Protein AF-A0A2H6MTZ4-F1 (afdb_monomer_lite)

Organism: NCBI:txid3147026

InterPro domains:
  IPR024810 MAB21L/Cyclic GMP-AMP synthase-like receptor [SM01265] (1-155)
  IPR046903 Mab-21-like, nucleotidyltransferase domain [PF03281] (3-67)
  IPR046906 Mab-21-like, HhH/H2TH-like domain [PF20266] (94-155)

Sequence (155 aa):
MYDIVPVVSFKGWPAVAQSWLMENHFWDGKITEEEVISGFYLVPACSYKGQKENEWRLSFARSEVQLKKCISSSLMQAYQACKAIIIKLLSRPKAVSPYHLRSVMLWACDRLPASYLLQEDYAAHFLLGLIDDLQHCLVNKTCPNYFIPQCNMLE

pLDDT: mean 80.83, std 9.0, range [50.38, 91.56]

Radius of gyration: 16.1 Å; chains: 1; bounding box: 38×39×38 Å

Foldseek 3Di:
DDDDFDKDKDAFADPLLVVLVVADLCQPVPDDPCQLGRIWIWTQDADPPGDSPPDTDIGSPSNLVVVVVVQDPLLVLLLVVLVVVCCVVVVPPPLDDNQLLSQLSSVVSRPDHSVVRNDNVCSVVSNVSSVVSVVVCVVVLARAGNSRRVDGPSD

Secondary structure (DSSP, 8-state):
-------EEEES--GGGGGGGGS---TTS-S-HHHHSSEEEEEE---TTS-TTT-EEEE-HHHHHHHHHTS-HHHHHHHHHHHHHHHHHSSSSTT--HHHHHHHHHHHHHHS-HHHHT-GGGHHHHHHHHHHHHHHHHHHT--B-SS-TT-BS--

Structure (mmCIF, N/CA/C/O backbone):
data_AF-A0A2H6MTZ4-F1
#
_entry.id   AF-A0A2H6MTZ4-F1
#
loop_
_atom_site.group_PDB
_atom_site.id
_atom_site.type_symbol
_atom_site.label_atom_id
_atom_site.label_alt_id
_atom_site.label_comp_id
_atom_site.label_asym_id
_atom_site.label_entity_id
_atom_site.label_seq_id
_atom_site.pdbx_PDB_ins_code
_atom_site.Cartn_x
_atom_site.Cartn_y
_atom_site.Cartn_z
_atom_site.occupancy
_atom_site.B_iso_or_equiv
_atom_site.auth_seq_id
_atom_site.auth_comp_id
_atom_site.auth_asym_id
_atom_site.auth_atom_id
_atom_site.pdbx_PDB_model_num
ATOM 1 N N . MET A 1 1 ? 20.456 -4.830 9.327 1.00 50.38 1 MET A N 1
ATOM 2 C CA . MET A 1 1 ? 20.905 -4.600 7.938 1.00 50.38 1 MET A CA 1
ATOM 3 C C . MET A 1 1 ? 19.957 -3.571 7.349 1.00 50.38 1 MET A C 1
ATOM 5 O O . MET A 1 1 ? 18.756 -3.788 7.447 1.00 50.38 1 MET A O 1
ATOM 9 N N . TYR A 1 2 ? 20.462 -2.429 6.892 1.00 71.94 2 TYR A N 1
ATOM 10 C CA . TYR A 1 2 ? 19.633 -1.385 6.283 1.00 71.94 2 TYR A CA 1
ATOM 11 C C . TYR A 1 2 ? 19.522 -1.644 4.783 1.00 71.94 2 TYR A C 1
ATOM 13 O O . TYR A 1 2 ? 20.494 -2.090 4.176 1.00 71.94 2 TYR A O 1
ATOM 21 N N . ASP A 1 3 ? 18.351 -1.377 4.214 1.00 77.25 3 ASP A N 1
ATOM 22 C CA . ASP A 1 3 ? 18.134 -1.419 2.770 1.00 77.25 3 ASP A CA 1
ATOM 23 C C . ASP A 1 3 ? 18.318 0.001 2.221 1.00 77.25 3 ASP A C 1
ATOM 25 O O . ASP A 1 3 ? 17.593 0.917 2.617 1.00 77.25 3 ASP A O 1
ATOM 29 N N . ILE A 1 4 ? 19.347 0.206 1.398 1.00 83.62 4 ILE A N 1
ATOM 30 C CA . ILE A 1 4 ? 19.678 1.507 0.809 1.00 83.62 4 ILE A CA 1
ATOM 31 C C . ILE A 1 4 ? 19.336 1.425 -0.673 1.00 83.62 4 ILE A C 1
ATOM 33 O O . ILE A 1 4 ? 20.019 0.744 -1.435 1.00 83.62 4 ILE A O 1
ATOM 37 N N . VAL A 1 5 ? 18.287 2.141 -1.075 1.00 82.88 5 VAL A N 1
ATOM 38 C CA . VAL A 1 5 ? 17.788 2.139 -2.453 1.00 82.88 5 VAL A CA 1
ATOM 39 C C . VAL A 1 5 ? 18.029 3.517 -3.074 1.00 82.88 5 VAL A C 1
ATOM 41 O O . VAL A 1 5 ? 17.509 4.504 -2.549 1.00 82.88 5 VAL A O 1
ATOM 44 N N . PRO A 1 6 ? 18.807 3.627 -4.167 1.00 84.69 6 PRO A N 1
ATOM 45 C CA . PRO A 1 6 ? 18.958 4.885 -4.886 1.00 84.69 6 PRO A CA 1
ATOM 46 C C . PRO A 1 6 ? 17.644 5.238 -5.588 1.00 84.69 6 PRO A C 1
ATOM 48 O O . PRO A 1 6 ? 17.022 4.385 -6.223 1.00 84.69 6 PRO A O 1
ATOM 51 N N . VAL A 1 7 ? 17.218 6.496 -5.474 1.00 87.88 7 VAL A N 1
ATOM 52 C CA . VAL A 1 7 ? 15.945 6.963 -6.035 1.00 87.88 7 VAL A CA 1
ATOM 53 C C . VAL A 1 7 ? 16.121 8.286 -6.766 1.00 87.88 7 VAL A C 1
ATOM 55 O O . VAL A 1 7 ? 16.923 9.127 -6.359 1.00 87.88 7 VAL A O 1
ATOM 58 N N . VAL A 1 8 ? 15.323 8.501 -7.811 1.00 87.62 8 VAL A N 1
ATOM 59 C CA . VAL A 1 8 ? 15.168 9.817 -8.441 1.00 87.62 8 VAL A CA 1
ATOM 60 C C . VAL A 1 8 ? 13.866 10.430 -7.944 1.00 87.62 8 VAL A C 1
ATOM 62 O O . VAL A 1 8 ? 12.801 9.832 -8.079 1.00 87.62 8 VAL A O 1
ATOM 65 N N . SER A 1 9 ? 13.950 11.610 -7.334 1.00 88.38 9 SER A N 1
ATOM 66 C CA . SER A 1 9 ? 12.795 12.305 -6.760 1.00 88.38 9 SER A CA 1
ATOM 67 C C . SER A 1 9 ? 12.182 13.268 -7.770 1.00 88.38 9 SER A C 1
ATOM 69 O O . SER A 1 9 ? 12.863 14.173 -8.247 1.00 88.38 9 SER A O 1
ATOM 71 N N . PHE A 1 10 ? 10.878 13.141 -8.007 1.00 87.00 10 PHE A N 1
ATOM 72 C CA . PHE A 1 10 ? 10.094 14.062 -8.827 1.00 87.00 10 PHE A CA 1
ATOM 73 C C . PHE A 1 10 ? 9.101 14.843 -7.965 1.00 87.00 10 PHE A C 1
ATOM 75 O O . PHE A 1 10 ? 8.585 14.337 -6.968 1.00 87.00 10 PHE A O 1
ATOM 82 N N . LYS A 1 11 ? 8.845 16.098 -8.349 1.00 86.00 11 LYS A N 1
ATOM 83 C CA . LYS A 1 11 ? 7.787 16.926 -7.757 1.00 86.00 11 LYS A CA 1
ATOM 84 C C . LYS A 1 11 ? 6.522 16.816 -8.605 1.00 86.00 11 LYS A C 1
ATOM 86 O O . LYS A 1 11 ? 6.613 16.860 -9.830 1.00 86.00 11 LYS A O 1
ATOM 91 N N . GLY A 1 12 ? 5.369 16.724 -7.948 1.00 82.31 12 GLY A N 1
ATOM 92 C CA . GLY A 1 12 ? 4.063 16.567 -8.593 1.00 82.31 12 GLY A CA 1
ATOM 93 C C . GLY A 1 12 ? 3.602 15.112 -8.687 1.00 82.31 12 GLY A C 1
ATOM 94 O O . GLY A 1 12 ? 4.216 14.221 -8.103 1.00 82.31 12 GLY A O 1
ATOM 95 N N . TRP A 1 13 ? 2.517 14.883 -9.429 1.00 84.25 13 TRP A N 1
ATOM 96 C CA . TRP A 1 13 ? 1.864 13.580 -9.569 1.00 84.25 13 TRP A CA 1
ATOM 97 C C . TRP A 1 13 ? 2.000 13.041 -11.000 1.00 84.25 13 TRP A C 1
ATOM 99 O O . TRP A 1 13 ? 1.848 13.814 -11.951 1.00 84.25 13 TRP A O 1
ATOM 109 N N . PRO A 1 14 ? 2.299 11.746 -11.200 1.00 85.00 14 PRO A N 1
ATOM 110 C CA . PRO A 1 14 ? 2.502 11.214 -12.538 1.00 85.00 14 PRO A CA 1
ATOM 111 C C . PRO A 1 14 ? 1.164 11.084 -13.277 1.00 85.00 14 PRO A C 1
ATOM 113 O O . PRO A 1 14 ? 0.150 10.724 -12.683 1.00 85.00 14 PRO A O 1
ATOM 116 N N . ALA A 1 15 ? 1.175 11.312 -14.596 1.00 83.62 15 ALA A N 1
ATOM 117 C CA . ALA A 1 15 ? -0.027 11.260 -15.437 1.00 83.62 15 ALA A CA 1
ATOM 118 C C . ALA A 1 15 ? -0.791 9.930 -15.305 1.00 83.62 15 ALA A C 1
ATOM 120 O O . ALA A 1 15 ? -2.014 9.913 -15.238 1.00 83.62 15 ALA A O 1
ATOM 121 N N . VAL A 1 16 ? -0.066 8.813 -15.185 1.00 82.19 16 VAL A N 1
ATOM 122 C CA . VAL A 1 16 ? -0.661 7.478 -15.017 1.00 82.19 16 VAL A CA 1
ATOM 123 C C . VAL A 1 16 ? -1.417 7.303 -13.699 1.00 82.19 16 VAL A C 1
ATOM 125 O O . VAL A 1 16 ? -2.291 6.454 -13.626 1.00 82.19 16 VAL A O 1
ATOM 128 N N . ALA A 1 17 ? -1.114 8.089 -12.668 1.00 83.69 17 ALA A N 1
ATOM 129 C CA . ALA A 1 17 ? -1.809 8.024 -11.387 1.00 83.69 17 ALA A CA 1
ATOM 130 C C . ALA A 1 17 ? -2.861 9.137 -11.245 1.00 83.69 17 ALA A C 1
ATOM 132 O O . ALA A 1 17 ? -3.470 9.261 -10.189 1.00 83.69 17 ALA A O 1
ATOM 133 N N . GLN A 1 18 ? -3.096 9.970 -12.268 1.00 80.88 18 GLN A N 1
ATOM 134 C CA . GLN A 1 18 ? -4.062 11.074 -12.163 1.00 80.88 18 GLN A CA 1
ATOM 135 C C . GLN A 1 18 ? -5.492 10.605 -11.906 1.00 80.88 18 GLN A C 1
ATOM 137 O O . GLN A 1 18 ? -6.235 11.317 -11.243 1.00 80.88 18 GLN A O 1
ATOM 142 N N . SER A 1 19 ? -5.869 9.414 -12.377 1.00 79.88 19 SER A N 1
ATOM 143 C CA . SER A 1 19 ? -7.185 8.836 -12.088 1.00 79.88 19 SER A CA 1
ATOM 144 C C . SER A 1 19 ? -7.419 8.641 -10.591 1.00 79.88 19 SER A C 1
ATOM 146 O O . SER A 1 19 ? -8.529 8.864 -10.132 1.00 79.88 19 SER A O 1
ATOM 148 N N . TRP A 1 20 ? -6.365 8.322 -9.830 1.00 81.69 20 TRP A N 1
ATOM 149 C CA . TRP A 1 20 ? -6.424 8.191 -8.373 1.00 81.69 20 TRP A CA 1
ATOM 150 C C . TRP A 1 20 ? -6.836 9.509 -7.700 1.00 81.69 20 TRP A C 1
ATOM 152 O O . TRP A 1 20 ? -7.519 9.509 -6.692 1.00 81.69 20 TRP A O 1
ATOM 162 N N . LEU A 1 21 ? -6.498 10.665 -8.281 1.00 74.25 21 LEU A N 1
ATOM 163 C CA . LEU A 1 21 ? -6.914 11.957 -7.721 1.00 74.25 21 LEU A CA 1
ATOM 164 C C . LEU A 1 21 ? -8.389 12.288 -7.937 1.00 74.25 21 LEU A C 1
ATOM 166 O O . LEU A 1 21 ? -8.892 13.229 -7.337 1.00 74.25 21 LEU A O 1
ATOM 170 N N . MET A 1 22 ? -9.075 11.564 -8.819 1.00 68.88 22 MET A N 1
ATOM 171 C CA . MET A 1 22 ? -10.498 11.785 -9.072 1.00 68.88 22 MET A CA 1
ATOM 172 C C . MET A 1 22 ? -11.394 11.021 -8.088 1.00 68.88 22 MET A C 1
ATOM 174 O O . MET A 1 22 ? -12.607 11.230 -8.084 1.00 68.88 22 MET A O 1
ATOM 178 N N . GLU A 1 23 ? -10.816 10.141 -7.270 1.00 68.75 23 GLU A N 1
ATOM 179 C CA . GLU A 1 23 ? -11.513 9.297 -6.304 1.00 68.75 23 GLU A CA 1
ATOM 180 C C . GLU A 1 23 ? -11.322 9.827 -4.867 1.00 68.75 23 GLU A C 1
ATOM 182 O O . GLU A 1 23 ? -10.331 10.481 -4.537 1.00 68.75 23 GLU A O 1
ATOM 187 N N . ASN A 1 24 ? -12.304 9.589 -3.988 1.00 67.62 24 ASN A N 1
ATOM 188 C CA . ASN A 1 24 ? -12.323 10.165 -2.639 1.00 67.62 24 ASN A CA 1
ATOM 189 C C . ASN A 1 24 ? -11.516 9.328 -1.632 1.00 67.62 24 ASN A C 1
ATOM 191 O O . ASN A 1 24 ? -12.086 8.654 -0.780 1.00 67.62 24 ASN A O 1
ATOM 195 N N . HIS A 1 25 ? -10.192 9.437 -1.693 1.00 68.44 25 HIS A N 1
ATOM 196 C CA . HIS A 1 25 ? -9.270 8.623 -0.892 1.00 68.44 25 HIS A CA 1
ATOM 197 C C . HIS A 1 25 ? -8.931 9.173 0.501 1.00 68.44 25 HIS A C 1
ATOM 199 O O . HIS A 1 25 ? -8.092 8.617 1.217 1.00 68.44 25 HIS A O 1
ATOM 205 N N . PHE A 1 26 ? -9.559 10.274 0.914 1.00 68.06 26 PHE A N 1
ATOM 206 C CA . PHE A 1 26 ? -9.259 10.960 2.173 1.00 68.06 26 PHE A CA 1
ATOM 207 C C . PHE A 1 26 ? -10.223 10.535 3.282 1.00 68.06 26 PHE A C 1
ATOM 209 O O . PHE A 1 26 ? -11.046 11.316 3.756 1.00 68.06 26 PHE A O 1
ATOM 216 N N . TRP A 1 27 ? -10.090 9.285 3.732 1.00 68.12 27 TRP A N 1
ATOM 217 C CA . TRP A 1 27 ? -10.982 8.672 4.728 1.00 68.12 27 TRP A CA 1
ATOM 218 C C . TRP A 1 27 ? -10.999 9.365 6.101 1.00 68.12 27 TRP A C 1
ATOM 220 O O . TRP A 1 27 ? -12.004 9.295 6.799 1.00 68.12 27 TRP A O 1
ATOM 230 N N . ASP A 1 28 ? -9.913 10.029 6.512 1.00 66.75 28 ASP A N 1
ATOM 231 C CA . ASP A 1 28 ? -9.841 10.731 7.809 1.00 66.75 28 ASP A CA 1
ATOM 232 C C . ASP A 1 28 ? -10.108 12.242 7.678 1.00 66.75 28 ASP A C 1
ATOM 234 O O . ASP A 1 28 ? -10.195 12.940 8.683 1.00 66.75 28 ASP A O 1
ATOM 238 N N . GLY A 1 29 ? -10.186 12.790 6.455 1.00 63.75 29 GLY A N 1
ATOM 239 C CA . GLY A 1 29 ? -10.362 14.232 6.200 1.00 63.75 29 GLY A CA 1
ATOM 240 C C . GLY A 1 29 ? -9.251 15.152 6.741 1.00 63.75 29 GLY A C 1
ATOM 241 O O . GLY A 1 29 ? -9.306 16.362 6.542 1.00 63.75 29 GLY A O 1
ATOM 242 N N . LYS A 1 30 ? -8.246 14.602 7.435 1.00 65.38 30 LYS A N 1
ATOM 243 C CA . LYS A 1 30 ? -7.136 15.342 8.060 1.00 65.38 30 LYS A CA 1
ATOM 244 C C . LYS A 1 30 ? -5.918 15.503 7.164 1.00 65.38 30 LYS A C 1
ATOM 246 O O . LYS A 1 30 ? -5.127 16.411 7.392 1.00 65.38 30 LYS A O 1
ATOM 251 N N . ILE A 1 31 ? -5.743 14.610 6.196 1.00 69.69 31 ILE A N 1
ATOM 252 C CA . ILE A 1 31 ? -4.671 14.710 5.208 1.00 69.69 31 ILE A CA 1
ATOM 253 C C . ILE A 1 31 ? -5.208 15.487 4.016 1.00 69.69 31 ILE A C 1
ATOM 255 O O . ILE A 1 31 ? -6.265 15.146 3.489 1.00 69.69 31 ILE A O 1
ATOM 259 N N . THR A 1 32 ? -4.468 16.503 3.583 1.00 71.00 32 THR A N 1
ATOM 260 C CA . THR A 1 32 ? -4.788 17.223 2.351 1.00 71.00 32 THR A CA 1
ATOM 261 C C . THR A 1 32 ? -4.203 16.506 1.141 1.00 71.00 32 THR A C 1
ATOM 263 O O . THR A 1 32 ? -3.165 15.840 1.221 1.00 71.00 32 THR A O 1
ATOM 266 N N . GLU A 1 33 ? -4.851 16.664 -0.012 1.00 71.44 33 GLU A N 1
ATOM 267 C CA . GLU A 1 33 ? -4.374 16.063 -1.260 1.00 71.44 33 GLU A CA 1
ATOM 268 C C . GLU A 1 33 ? -2.944 16.498 -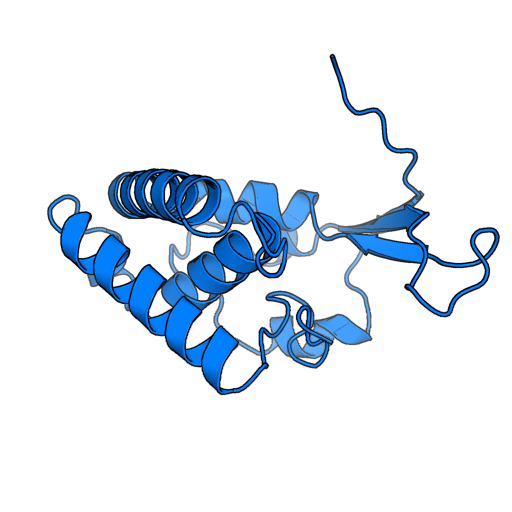1.573 1.00 71.44 33 GLU A C 1
ATOM 270 O O . GLU A 1 33 ? -2.106 15.665 -1.910 1.00 71.44 33 GLU A O 1
ATOM 275 N N . GLU A 1 34 ? -2.642 17.779 -1.344 1.00 73.31 34 GLU A N 1
ATOM 276 C CA . GLU A 1 34 ? -1.330 18.396 -1.547 1.00 73.31 34 GLU A CA 1
ATOM 277 C C . GLU A 1 34 ? -0.200 17.696 -0.776 1.00 73.31 34 GLU A C 1
ATOM 279 O O . GLU A 1 34 ? 0.911 17.545 -1.295 1.00 73.31 34 GLU A O 1
ATOM 284 N N . GLU A 1 35 ? -0.464 17.215 0.444 1.00 74.69 35 GLU A N 1
ATOM 285 C CA . GLU A 1 35 ? 0.529 16.478 1.228 1.00 74.69 35 GLU A CA 1
ATOM 286 C C . GLU A 1 35 ? 0.829 15.102 0.619 1.00 74.69 35 GLU A C 1
ATOM 288 O O . GLU A 1 35 ? 1.996 14.678 0.567 1.00 74.69 35 GLU A O 1
ATOM 293 N N . VAL A 1 36 ? -0.204 14.421 0.112 1.00 72.44 36 VAL A N 1
ATOM 294 C CA . VAL A 1 36 ? -0.092 13.084 -0.491 1.00 72.44 36 VAL A CA 1
ATOM 295 C C . VAL A 1 36 ? 0.528 13.152 -1.880 1.00 72.44 36 VAL A C 1
ATOM 297 O O . VAL A 1 36 ? 1.383 12.320 -2.191 1.00 72.44 36 VAL A O 1
ATOM 300 N N . ILE A 1 37 ? 0.181 14.158 -2.687 1.00 7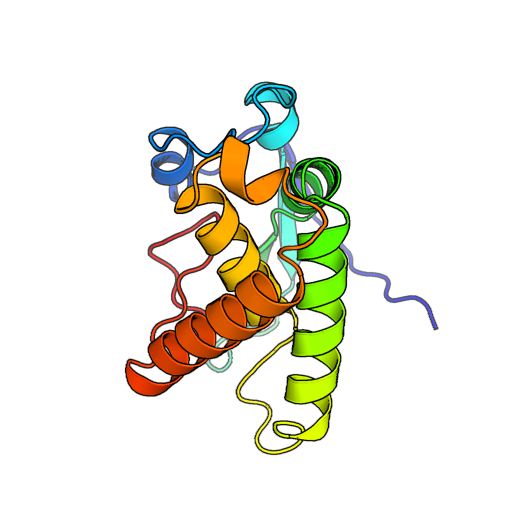6.94 37 ILE A N 1
ATOM 301 C CA . ILE A 1 37 ? 0.672 14.315 -4.067 1.00 76.94 37 ILE A CA 1
ATOM 302 C C . ILE A 1 37 ? 1.956 15.130 -4.196 1.00 76.94 37 ILE A C 1
ATOM 304 O O . ILE A 1 37 ? 2.390 15.450 -5.304 1.00 76.94 37 ILE A O 1
ATOM 308 N N . SER A 1 38 ? 2.591 15.454 -3.071 1.00 76.56 38 SER A N 1
ATOM 309 C CA . SER A 1 38 ? 3.787 16.301 -3.027 1.00 76.56 38 SER A CA 1
ATOM 310 C C . SER A 1 38 ? 4.959 15.803 -3.891 1.00 76.56 38 SER A C 1
ATOM 312 O O . SER A 1 38 ? 5.832 16.593 -4.266 1.00 76.56 38 SER A O 1
ATOM 314 N N . GLY A 1 39 ? 5.004 14.513 -4.228 1.00 82.25 39 GLY A N 1
ATOM 315 C CA . GLY A 1 39 ? 5.975 13.953 -5.164 1.00 82.25 39 GLY A CA 1
ATOM 316 C C . GLY A 1 39 ? 5.985 12.429 -5.188 1.00 82.25 39 GLY A C 1
ATOM 317 O O . GLY A 1 39 ? 5.484 11.773 -4.275 1.00 82.25 39 GLY A O 1
ATOM 318 N N . PHE A 1 40 ? 6.626 11.873 -6.211 1.00 87.50 40 PHE A N 1
ATOM 319 C CA . PHE A 1 40 ? 6.865 10.438 -6.358 1.00 87.50 40 PHE A CA 1
ATOM 320 C C . PHE A 1 40 ? 8.344 10.164 -6.636 1.00 87.50 40 PHE A C 1
ATOM 322 O O . PHE A 1 40 ? 9.120 11.058 -6.988 1.00 87.50 40 PHE A O 1
ATOM 329 N 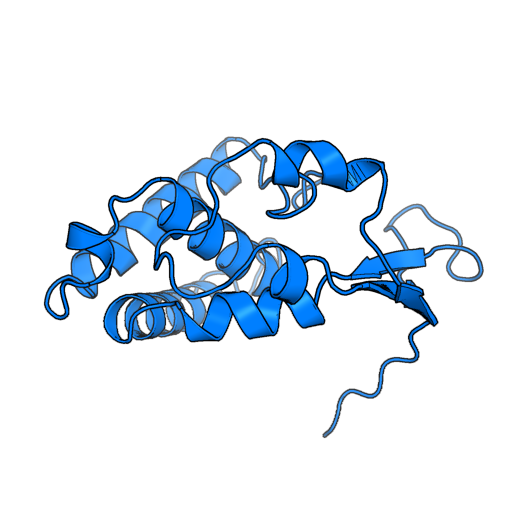N . TYR A 1 41 ? 8.738 8.907 -6.477 1.00 89.06 41 TYR A N 1
ATOM 330 C CA . TYR A 1 41 ? 10.092 8.440 -6.726 1.00 89.06 41 TYR A CA 1
ATOM 331 C C . TYR A 1 41 ? 10.129 7.502 -7.929 1.00 89.06 41 TYR A C 1
ATOM 333 O O . TYR A 1 41 ? 9.199 6.729 -8.153 1.00 89.06 41 TYR A O 1
ATOM 341 N N . LEU A 1 42 ? 11.233 7.525 -8.668 1.00 86.31 42 LEU A N 1
ATOM 342 C CA . LEU A 1 42 ? 11.613 6.444 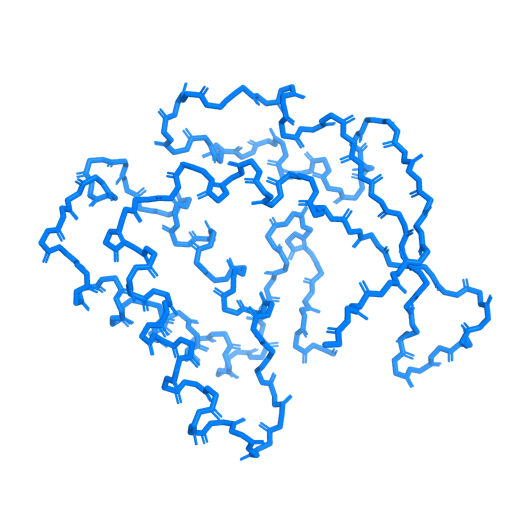-9.568 1.00 86.31 42 LEU A CA 1
ATOM 343 C C . LEU A 1 42 ? 12.691 5.609 -8.896 1.00 86.31 42 LEU A C 1
ATOM 345 O O . LEU A 1 42 ? 13.719 6.136 -8.465 1.00 86.31 42 LEU A O 1
ATOM 349 N N . VAL A 1 43 ? 12.440 4.308 -8.808 1.00 85.88 43 VAL A N 1
ATOM 350 C CA . VAL A 1 43 ? 13.388 3.330 -8.277 1.00 85.88 43 VAL A CA 1
ATOM 351 C C . VAL A 1 43 ? 13.840 2.404 -9.402 1.00 85.88 43 VAL A C 1
ATOM 353 O O . VAL A 1 43 ? 13.006 2.026 -10.231 1.00 85.88 43 VAL A O 1
ATOM 356 N N . PRO A 1 44 ? 15.128 2.028 -9.459 1.00 79.00 44 PRO A N 1
ATOM 357 C CA . PRO A 1 44 ? 15.589 1.044 -10.422 1.00 79.00 44 PRO A CA 1
ATOM 358 C C . PRO A 1 44 ? 14.965 -0.300 -10.050 1.00 79.00 44 PRO A C 1
ATOM 360 O O . PRO A 1 44 ? 15.215 -0.846 -8.973 1.00 79.00 44 PRO A O 1
ATOM 363 N N . ALA A 1 45 ? 14.093 -0.811 -10.910 1.00 73.06 45 ALA A N 1
ATOM 364 C CA . ALA A 1 45 ? 13.415 -2.074 -10.683 1.00 73.06 45 ALA A CA 1
ATOM 365 C C . ALA A 1 45 ? 13.187 -2.755 -12.021 1.00 73.06 45 ALA A C 1
ATOM 367 O O . ALA A 1 45 ? 12.595 -2.181 -12.929 1.00 73.06 45 ALA A O 1
ATOM 368 N N . CYS A 1 46 ? 13.648 -3.994 -12.111 1.00 62.31 46 CYS A N 1
ATOM 369 C CA . CYS A 1 46 ? 13.553 -4.780 -13.325 1.00 62.31 46 CYS A CA 1
ATOM 370 C C . CYS A 1 46 ? 12.256 -5.583 -13.308 1.00 62.31 46 CYS A C 1
ATOM 372 O O . CYS A 1 46 ? 11.976 -6.308 -12.347 1.00 62.31 46 CYS A O 1
ATOM 374 N N . SER A 1 47 ? 11.495 -5.493 -14.389 1.00 63.59 47 SER A N 1
ATOM 375 C CA . SER A 1 47 ? 10.463 -6.456 -14.722 1.00 63.59 47 SER A CA 1
ATOM 376 C C . SER A 1 47 ? 11.090 -7.831 -14.955 1.00 63.59 47 SER A C 1
ATOM 378 O O . SER A 1 47 ? 12.247 -7.960 -15.360 1.00 63.59 47 SER A O 1
ATOM 380 N N . TYR A 1 48 ? 10.308 -8.887 -14.735 1.00 58.19 48 TYR A N 1
ATOM 381 C CA . TYR A 1 48 ? 10.746 -10.269 -14.940 1.00 58.19 48 TYR A CA 1
ATOM 382 C C . TYR A 1 48 ? 11.219 -10.543 -16.384 1.00 58.19 48 TYR A C 1
ATOM 384 O O . TYR A 1 48 ? 12.058 -11.413 -16.603 1.00 58.19 48 TYR A O 1
ATOM 392 N N . LYS A 1 49 ? 10.709 -9.783 -17.363 1.00 59.59 49 LYS A N 1
ATOM 393 C CA . LYS A 1 49 ? 11.041 -9.896 -18.798 1.00 59.59 49 LYS A CA 1
ATOM 394 C C . LYS A 1 49 ? 11.978 -8.789 -19.311 1.00 59.59 49 LYS A C 1
ATOM 396 O O . LYS A 1 49 ? 12.266 -8.745 -20.503 1.00 59.59 49 LYS A O 1
ATOM 401 N N . GLY A 1 50 ? 12.395 -7.886 -18.432 1.00 60.25 50 GLY A N 1
ATOM 402 C CA . GLY A 1 50 ? 13.018 -6.619 -18.779 1.00 60.25 50 GLY A CA 1
ATOM 403 C C . GLY A 1 50 ? 14.542 -6.612 -18.814 1.00 60.25 50 GLY A C 1
ATOM 404 O O . GLY A 1 50 ? 15.208 -7.499 -18.274 1.00 60.25 50 GLY A O 1
ATOM 405 N N . GLN A 1 51 ? 15.114 -5.566 -19.413 1.00 57.69 51 GLN A N 1
ATOM 406 C CA . GLN A 1 51 ? 16.547 -5.284 -19.311 1.00 57.69 51 GLN A CA 1
ATOM 407 C C . GLN A 1 51 ? 16.829 -4.541 -18.008 1.00 57.69 51 GLN A C 1
ATOM 409 O O . GLN A 1 51 ? 16.337 -3.435 -17.790 1.00 57.69 51 GLN A O 1
ATOM 414 N N . LYS A 1 52 ? 17.666 -5.134 -17.148 1.00 58.50 52 LYS A N 1
ATOM 415 C CA . LYS A 1 52 ? 17.895 -4.634 -15.786 1.00 58.50 52 LYS A CA 1
ATOM 416 C C . LYS A 1 52 ? 18.442 -3.207 -15.694 1.00 58.50 52 LYS A C 1
ATOM 418 O O . LYS A 1 52 ? 18.359 -2.593 -14.638 1.00 58.50 52 LYS A O 1
ATOM 423 N N . GLU A 1 53 ? 19.017 -2.711 -16.781 1.00 61.00 53 GLU A N 1
ATOM 424 C CA . GLU A 1 53 ? 19.828 -1.496 -16.798 1.00 61.00 53 GLU A CA 1
ATOM 425 C C . GLU A 1 53 ? 19.026 -0.237 -17.165 1.00 61.00 53 GLU A C 1
ATOM 427 O O . GLU A 1 53 ? 19.476 0.862 -16.863 1.00 61.00 53 GLU A O 1
ATOM 432 N N . ASN A 1 54 ? 17.821 -0.378 -17.737 1.00 66.00 54 ASN A N 1
ATOM 433 C CA . ASN A 1 54 ? 17.019 0.755 -18.232 1.00 66.00 54 ASN A CA 1
ATOM 434 C C . ASN A 1 54 ? 15.590 0.824 -17.669 1.00 66.00 54 ASN A C 1
ATOM 436 O O . ASN A 1 54 ? 14.804 1.673 -18.093 1.00 66.00 54 ASN A O 1
ATOM 440 N N . GLU A 1 55 ? 15.232 -0.043 -16.723 1.00 77.38 55 GLU A N 1
ATOM 441 C CA . GLU A 1 55 ? 13.873 -0.096 -16.186 1.00 77.38 55 GLU A CA 1
ATOM 442 C C . GLU A 1 55 ? 13.736 0.613 -14.841 1.00 77.38 55 GLU A C 1
ATOM 444 O O . GLU A 1 55 ? 14.472 0.377 -13.877 1.00 77.38 55 GLU A O 1
ATOM 449 N N . TRP A 1 56 ? 12.732 1.482 -14.789 1.00 81.00 56 TRP A N 1
ATOM 450 C CA . TRP A 1 56 ? 12.383 2.278 -13.627 1.00 81.00 56 TRP A CA 1
ATOM 451 C C . TRP A 1 56 ? 10.948 1.977 -13.226 1.00 81.00 56 TRP A C 1
ATOM 453 O O . TRP A 1 56 ? 10.054 1.900 -14.069 1.00 81.00 56 TRP A O 1
ATOM 463 N N . ARG A 1 57 ? 10.714 1.859 -11.922 1.00 84.44 57 ARG A N 1
ATOM 464 C CA . ARG A 1 57 ? 9.380 1.710 -11.348 1.00 84.44 57 ARG A CA 1
ATOM 465 C C . ARG A 1 57 ? 9.010 2.954 -10.557 1.00 84.44 57 ARG A C 1
ATOM 467 O O . ARG A 1 57 ? 9.820 3.490 -9.801 1.00 84.44 57 ARG A O 1
ATOM 474 N N . LEU A 1 58 ? 7.757 3.371 -10.700 1.00 86.44 58 LEU A N 1
ATOM 475 C CA . LEU A 1 58 ? 7.160 4.407 -9.867 1.00 86.44 58 LEU A CA 1
ATOM 476 C C . LEU A 1 58 ? 6.998 3.899 -8.430 1.00 86.44 58 LEU A C 1
ATOM 478 O O . LEU A 1 58 ? 6.488 2.803 -8.190 1.00 86.44 58 LEU A O 1
ATOM 482 N N . SER A 1 59 ? 7.429 4.713 -7.476 1.00 86.19 59 SER A N 1
ATOM 483 C CA . SER A 1 59 ? 7.313 4.465 -6.047 1.00 86.19 59 SER A CA 1
ATOM 484 C C . SER A 1 59 ? 6.680 5.672 -5.370 1.00 86.19 59 SER A C 1
ATOM 486 O O . SER A 1 59 ? 7.199 6.787 -5.417 1.00 86.19 59 SER A O 1
ATOM 488 N N . PHE A 1 60 ? 5.567 5.426 -4.692 1.00 87.56 60 PHE A N 1
ATOM 489 C CA . PHE A 1 60 ? 4.803 6.431 -3.957 1.00 87.56 60 PHE A CA 1
ATOM 490 C C . PHE A 1 60 ? 5.100 6.366 -2.456 1.00 87.56 60 PHE A C 1
ATOM 492 O O . PHE A 1 60 ? 4.249 6.671 -1.627 1.00 87.56 60 PHE A O 1
ATOM 499 N N . ALA A 1 61 ? 6.322 5.967 -2.081 1.00 83.81 61 ALA A N 1
ATOM 500 C CA . ALA A 1 61 ? 6.702 5.731 -0.686 1.00 83.81 61 ALA A CA 1
ATOM 501 C C . ALA A 1 61 ? 6.398 6.922 0.243 1.00 83.81 61 ALA A C 1
ATOM 503 O O . ALA A 1 61 ? 6.021 6.726 1.397 1.00 83.81 61 ALA A O 1
ATOM 504 N N . ARG A 1 62 ? 6.519 8.163 -0.252 1.00 83.50 62 ARG A N 1
ATOM 505 C CA . ARG A 1 62 ? 6.172 9.366 0.519 1.00 83.50 62 ARG A CA 1
ATOM 506 C C . ARG A 1 62 ? 4.676 9.425 0.826 1.00 83.50 62 ARG A C 1
ATOM 508 O O . ARG A 1 62 ? 4.307 9.606 1.984 1.00 83.50 62 ARG A O 1
ATOM 515 N N . SER A 1 63 ? 3.844 9.235 -0.192 1.00 85.44 63 SER A N 1
ATOM 516 C CA . SER A 1 63 ? 2.383 9.188 -0.099 1.00 85.44 63 SER A CA 1
ATOM 517 C C . SER A 1 63 ? 1.926 8.045 0.811 1.00 85.44 63 SER A C 1
ATOM 519 O O . SER A 1 63 ? 1.126 8.261 1.716 1.00 85.44 63 SER A O 1
ATOM 521 N N . GLU A 1 64 ? 2.521 6.856 0.668 1.00 85.06 64 GLU A N 1
ATOM 522 C CA . GLU A 1 64 ? 2.256 5.693 1.528 1.00 85.06 64 GLU A CA 1
ATOM 523 C C . GLU A 1 64 ? 2.533 5.985 3.008 1.00 85.06 64 GLU A C 1
ATOM 525 O O . GLU A 1 64 ? 1.761 5.580 3.877 1.00 85.06 64 GLU A O 1
ATOM 530 N N . VAL A 1 65 ? 3.622 6.698 3.315 1.00 84.69 65 VAL A N 1
ATOM 531 C CA . VAL A 1 65 ? 3.960 7.076 4.694 1.00 84.69 65 VAL A CA 1
ATOM 532 C C . VAL A 1 65 ? 2.939 8.052 5.274 1.00 84.69 65 VAL A C 1
ATOM 534 O O . VAL A 1 65 ? 2.612 7.919 6.453 1.00 84.69 65 VAL A O 1
ATOM 537 N N . GLN A 1 66 ? 2.427 9.002 4.485 1.00 83.00 66 GLN A N 1
ATOM 538 C CA . GLN A 1 66 ? 1.383 9.913 4.966 1.00 83.00 66 GLN A CA 1
ATOM 539 C C . GLN A 1 66 ? 0.073 9.169 5.201 1.00 83.00 66 GLN A C 1
ATOM 541 O O . GLN A 1 66 ? -0.455 9.228 6.307 1.00 83.00 66 GLN A O 1
ATOM 546 N N . LEU A 1 67 ? -0.389 8.379 4.227 1.00 82.50 67 LEU A N 1
ATOM 547 C CA . LEU A 1 67 ? -1.619 7.593 4.359 1.00 82.50 67 LEU A CA 1
ATOM 548 C C . LEU A 1 67 ? -1.564 6.658 5.568 1.00 82.50 67 LEU A C 1
ATOM 550 O O . LEU A 1 67 ? -2.526 6.566 6.325 1.00 82.50 67 LEU A O 1
ATOM 554 N N . LYS A 1 68 ? -0.405 6.041 5.828 1.00 83.00 68 LYS A N 1
ATOM 555 C CA . LYS A 1 68 ? -0.210 5.175 6.996 1.00 83.00 68 LYS A CA 1
ATOM 556 C C . LYS A 1 68 ? -0.470 5.884 8.332 1.00 83.00 68 LYS A C 1
ATOM 558 O O . LYS A 1 68 ? -0.868 5.212 9.280 1.00 83.00 68 LYS A O 1
ATOM 563 N N . LYS A 1 69 ? -0.258 7.201 8.435 1.00 81.94 69 LYS A N 1
ATOM 564 C CA . LYS A 1 69 ? -0.547 7.963 9.666 1.00 81.94 69 LYS A CA 1
ATOM 565 C C . LYS A 1 69 ? -2.043 8.094 9.949 1.00 81.94 69 LYS A C 1
ATOM 567 O O . LYS A 1 69 ? -2.403 8.277 11.103 1.00 81.94 69 LYS A O 1
ATOM 572 N N . CYS A 1 70 ? -2.885 7.988 8.924 1.00 79.94 70 CYS A N 1
ATOM 573 C CA . CYS A 1 70 ? -4.343 8.038 9.059 1.00 79.94 70 CYS A CA 1
ATOM 574 C C . CYS A 1 70 ? -4.993 6.667 9.223 1.00 79.94 70 CYS A C 1
ATOM 576 O O . CYS A 1 70 ? -6.215 6.572 9.285 1.00 79.94 70 CYS A O 1
ATOM 578 N N . ILE A 1 71 ? -4.208 5.592 9.254 1.00 84.62 71 ILE A N 1
ATOM 579 C CA . ILE A 1 71 ? -4.734 4.250 9.490 1.00 84.62 71 ILE A CA 1
ATOM 580 C C . ILE A 1 71 ? -4.965 4.084 10.989 1.00 84.62 71 ILE A C 1
ATOM 582 O O . ILE A 1 71 ? -4.055 4.328 11.786 1.00 84.62 71 ILE A O 1
ATOM 586 N N . SER A 1 72 ? -6.165 3.642 11.367 1.00 85.88 72 SER A N 1
ATOM 587 C CA . SER A 1 72 ? -6.508 3.404 12.768 1.00 85.88 72 SER A CA 1
ATOM 588 C C . SER A 1 72 ? -5.630 2.323 13.404 1.00 85.88 72 SER A C 1
ATOM 590 O O . SER A 1 72 ? -5.111 1.418 12.739 1.00 85.88 72 SER A O 1
ATOM 592 N N . SER A 1 73 ? -5.467 2.415 14.723 1.00 87.12 73 SER A N 1
ATOM 593 C CA . SER A 1 73 ? -4.727 1.452 15.546 1.00 87.12 73 SER A CA 1
ATOM 594 C C . SER A 1 73 ? -5.197 0.015 15.287 1.00 87.12 73 SER A C 1
ATOM 596 O O . SER A 1 73 ? -4.377 -0.872 15.035 1.00 87.12 73 SER A O 1
ATOM 598 N N . SER A 1 74 ? -6.509 -0.201 15.255 1.00 88.88 74 SER A N 1
ATOM 599 C CA . SER A 1 74 ? -7.127 -1.519 15.083 1.00 88.88 74 SER A CA 1
ATOM 600 C C . SER A 1 74 ? -6.948 -2.104 13.692 1.00 88.88 74 SER A C 1
ATOM 602 O O . SER A 1 74 ? -6.638 -3.292 13.567 1.00 88.88 74 SER A O 1
ATOM 604 N N . LEU A 1 75 ? -7.041 -1.289 12.636 1.00 89.19 75 LEU A N 1
ATOM 605 C CA . LEU A 1 75 ? -6.720 -1.752 11.286 1.00 89.19 75 LEU A CA 1
ATOM 606 C C . LEU A 1 75 ? -5.225 -2.071 11.154 1.00 89.19 75 LEU A C 1
ATOM 608 O O . LEU A 1 75 ? -4.847 -3.059 10.523 1.00 89.19 75 LEU A O 1
ATOM 612 N N . MET A 1 76 ? -4.355 -1.295 11.807 1.00 90.19 76 MET A N 1
ATOM 613 C CA . MET A 1 76 ? -2.925 -1.589 11.821 1.00 90.19 76 MET A CA 1
ATOM 614 C C . MET A 1 76 ? -2.620 -2.912 12.539 1.00 90.19 76 MET A C 1
ATOM 616 O O . MET A 1 76 ? -1.799 -3.689 12.046 1.00 90.19 76 MET A O 1
ATOM 620 N N . GLN A 1 77 ? -3.287 -3.200 13.660 1.00 90.69 77 GLN A N 1
ATOM 621 C CA . GLN A 1 77 ? -3.183 -4.488 14.355 1.00 90.69 77 GLN A CA 1
ATOM 622 C C . GLN A 1 77 ? -3.650 -5.642 13.460 1.00 90.69 77 GLN A C 1
ATOM 624 O O . GLN A 1 77 ? -2.923 -6.628 13.304 1.00 90.69 77 GLN A O 1
ATOM 629 N N . ALA A 1 78 ? -4.805 -5.488 12.807 1.00 91.56 78 ALA A N 1
ATOM 630 C CA . ALA A 1 78 ? -5.333 -6.456 11.852 1.00 91.56 78 ALA A CA 1
ATOM 631 C C . ALA A 1 78 ? -4.356 -6.715 10.695 1.00 91.56 78 ALA A C 1
ATOM 633 O O . ALA A 1 78 ? -4.076 -7.865 10.361 1.00 91.56 78 ALA A O 1
ATOM 634 N N . TYR A 1 79 ? -3.754 -5.662 10.136 1.00 91.06 79 TYR A N 1
ATOM 635 C CA . TYR A 1 79 ? -2.737 -5.776 9.095 1.00 91.06 79 TYR A CA 1
ATOM 636 C C . TYR A 1 79 ? -1.495 -6.540 9.573 1.00 91.06 79 TYR A C 1
ATOM 638 O O . TYR A 1 79 ? -0.988 -7.388 8.840 1.00 91.06 79 TYR A O 1
ATOM 646 N N . GLN A 1 80 ? -0.992 -6.284 10.789 1.00 90.94 80 GLN A N 1
ATOM 647 C CA . GLN A 1 80 ? 0.160 -7.032 11.313 1.00 90.94 80 GLN A CA 1
ATOM 648 C C . GLN A 1 80 ? -0.175 -8.509 11.531 1.00 90.94 80 GLN A C 1
ATOM 650 O O . GLN A 1 80 ? 0.634 -9.370 11.178 1.00 90.94 80 GLN A O 1
ATOM 655 N N . ALA A 1 81 ? -1.366 -8.807 12.057 1.00 91.06 81 ALA A N 1
ATOM 656 C CA . ALA A 1 81 ? -1.845 -10.174 12.215 1.00 91.06 81 ALA A CA 1
ATOM 657 C C . ALA A 1 81 ? -1.975 -10.874 10.852 1.00 91.06 81 ALA A C 1
ATOM 659 O O . ALA A 1 81 ? -1.416 -11.955 10.663 1.00 91.06 81 ALA A O 1
ATOM 660 N N . CYS A 1 82 ? -2.607 -10.221 9.872 1.00 89.62 82 CYS A N 1
ATOM 661 C CA . CYS A 1 82 ? -2.740 -10.740 8.513 1.00 89.62 82 CYS A CA 1
ATOM 662 C C . CYS A 1 82 ? -1.360 -10.988 7.895 1.00 89.62 82 CYS A C 1
ATOM 664 O O . CYS A 1 82 ? -1.065 -12.086 7.434 1.00 89.62 82 CYS A O 1
ATOM 666 N N . LYS A 1 83 ? -0.447 -10.017 7.988 1.00 88.06 83 LYS A N 1
ATOM 667 C CA . LYS A 1 83 ? 0.928 -10.148 7.501 1.00 88.06 83 LYS A CA 1
ATOM 668 C C . LYS A 1 83 ? 1.640 -11.348 8.127 1.00 88.06 83 LYS A C 1
ATOM 670 O O . LYS A 1 83 ? 2.320 -12.076 7.410 1.00 88.06 83 LYS A O 1
ATOM 675 N N . ALA A 1 84 ? 1.502 -11.563 9.434 1.00 88.25 84 ALA A N 1
ATOM 676 C CA . ALA A 1 84 ? 2.110 -12.702 10.118 1.00 88.25 84 ALA A CA 1
ATOM 677 C C . ALA A 1 84 ? 1.538 -14.042 9.623 1.00 88.25 84 ALA A C 1
ATOM 679 O O . ALA A 1 84 ? 2.302 -14.974 9.364 1.00 88.25 84 ALA A O 1
ATOM 680 N N . ILE A 1 85 ? 0.218 -14.116 9.431 1.00 86.62 85 ILE A N 1
ATOM 681 C CA . ILE A 1 85 ? -0.473 -15.289 8.881 1.00 86.62 85 ILE A CA 1
ATOM 682 C C . ILE A 1 85 ? 0.018 -15.570 7.458 1.00 86.62 85 ILE A C 1
ATOM 684 O O . ILE A 1 85 ? 0.488 -16.670 7.177 1.00 86.62 85 ILE A O 1
ATOM 688 N N . ILE A 1 86 ? -0.008 -14.570 6.578 1.00 82.06 86 ILE A N 1
ATOM 689 C CA . ILE A 1 86 ? 0.396 -14.695 5.173 1.00 82.06 86 ILE A CA 1
ATOM 690 C C . ILE A 1 86 ? 1.874 -15.056 5.048 1.00 82.06 86 ILE A C 1
ATOM 692 O O . ILE A 1 86 ? 2.209 -15.979 4.314 1.00 82.06 86 ILE A O 1
ATOM 696 N N . ILE A 1 87 ? 2.770 -14.413 5.802 1.00 81.56 87 ILE A N 1
ATOM 697 C CA . ILE A 1 87 ? 4.198 -14.757 5.768 1.00 81.56 87 ILE A CA 1
ATOM 698 C C . ILE A 1 87 ? 4.427 -16.206 6.192 1.00 81.56 87 ILE A C 1
ATOM 700 O O . ILE A 1 87 ? 5.317 -16.846 5.638 1.00 81.56 87 ILE A O 1
ATOM 704 N N . LYS A 1 88 ? 3.649 -16.728 7.147 1.00 81.75 88 LYS A N 1
ATOM 705 C CA . LYS A 1 88 ? 3.789 -18.098 7.655 1.00 81.75 88 LYS A CA 1
ATOM 706 C C . LYS A 1 88 ? 3.128 -19.150 6.757 1.00 81.75 88 LYS A C 1
ATOM 708 O O . LYS A 1 88 ? 3.672 -20.238 6.618 1.00 81.75 88 LYS A O 1
ATOM 713 N N . LEU A 1 89 ? 1.970 -18.847 6.173 1.00 79.19 89 LEU A N 1
ATOM 714 C CA . LEU A 1 89 ? 1.196 -19.788 5.354 1.00 79.19 89 LEU A CA 1
ATOM 715 C C . LEU A 1 89 ? 1.608 -19.765 3.879 1.00 79.19 89 LEU A C 1
ATOM 717 O O . LEU A 1 89 ? 1.658 -20.806 3.235 1.00 79.19 89 LEU A O 1
ATOM 721 N N . LEU A 1 90 ? 1.943 -18.588 3.351 1.00 71.12 90 LEU A N 1
ATOM 722 C CA . LEU A 1 90 ? 2.327 -18.357 1.955 1.00 71.12 90 LEU A CA 1
ATOM 723 C C . LEU A 1 90 ? 3.829 -18.082 1.828 1.00 71.12 90 LEU A C 1
ATOM 725 O O . LEU A 1 90 ? 4.284 -17.429 0.891 1.00 71.12 90 LEU A O 1
ATOM 729 N N . SER A 1 91 ? 4.640 -18.613 2.753 1.00 67.06 91 SER A N 1
ATOM 730 C CA . SER A 1 91 ? 6.103 -18.561 2.628 1.00 67.06 91 SER A CA 1
ATOM 731 C C . SER A 1 91 ? 6.576 -19.229 1.330 1.00 67.06 91 SER A C 1
ATOM 733 O O . SER A 1 91 ? 7.638 -18.885 0.804 1.00 67.06 91 SER A O 1
ATOM 735 N N . ARG A 1 92 ? 5.802 -20.206 0.829 1.00 63.44 92 ARG A N 1
ATOM 736 C CA . ARG A 1 92 ? 6.014 -20.923 -0.432 1.00 63.44 92 ARG A CA 1
ATOM 737 C C . ARG A 1 92 ? 4.655 -21.319 -1.029 1.00 63.44 92 ARG A C 1
ATOM 739 O O . ARG A 1 92 ? 3.941 -22.070 -0.371 1.00 63.44 92 ARG A O 1
ATOM 746 N N . PRO A 1 93 ? 4.309 -20.886 -2.253 1.00 62.22 93 PRO A N 1
ATOM 747 C CA . PRO A 1 93 ? 5.057 -20.006 -3.159 1.00 62.22 93 PRO A CA 1
ATOM 748 C C . PRO A 1 93 ? 5.042 -18.535 -2.704 1.00 62.22 93 PRO A C 1
ATOM 750 O O . PRO A 1 93 ? 4.083 -18.091 -2.084 1.00 62.22 93 PRO A O 1
ATOM 753 N N . LYS A 1 94 ? 6.075 -17.754 -3.064 1.00 65.69 94 LYS A N 1
ATOM 754 C CA . LYS A 1 94 ? 6.163 -16.296 -2.806 1.00 65.69 94 LYS A CA 1
ATOM 755 C C . LYS A 1 94 ? 5.194 -15.478 -3.685 1.00 65.69 94 LYS A C 1
ATOM 757 O O . LYS A 1 94 ? 5.583 -14.473 -4.268 1.00 65.69 94 LYS A O 1
ATOM 762 N N . ALA A 1 95 ? 3.951 -15.927 -3.820 1.00 67.06 95 ALA A N 1
ATOM 763 C CA . ALA A 1 95 ? 2.943 -15.266 -4.641 1.00 67.06 95 ALA A CA 1
ATOM 764 C C . ALA A 1 95 ? 2.479 -13.936 -4.016 1.00 67.06 95 ALA A C 1
ATOM 766 O O . ALA A 1 95 ? 2.131 -12.999 -4.727 1.00 67.06 95 ALA A O 1
ATOM 767 N N . VAL A 1 96 ? 2.513 -13.824 -2.681 1.00 74.00 96 VAL A N 1
ATOM 768 C CA . VAL A 1 96 ? 2.047 -12.632 -1.961 1.00 74.00 96 VAL A CA 1
ATOM 769 C C . VAL A 1 96 ? 3.210 -11.913 -1.286 1.00 74.00 96 VAL A C 1
ATOM 771 O O . VAL A 1 96 ? 3.813 -12.408 -0.336 1.00 74.00 96 VAL A O 1
ATOM 774 N N . SER A 1 97 ? 3.509 -10.710 -1.774 1.00 78.38 97 SER A N 1
ATOM 775 C CA . SER A 1 97 ? 4.431 -9.772 -1.137 1.00 78.38 97 SER A CA 1
ATOM 776 C C . SER A 1 97 ? 3.709 -8.968 -0.046 1.00 78.38 97 SER A C 1
ATOM 778 O O . SER A 1 97 ? 2.521 -8.673 -0.199 1.00 78.38 97 SER A O 1
ATOM 780 N N . PRO A 1 98 ? 4.406 -8.505 1.013 1.00 79.50 98 PRO A N 1
ATOM 781 C CA . PRO A 1 98 ? 3.855 -7.531 1.959 1.00 79.50 98 PRO A CA 1
ATOM 782 C C . PRO A 1 98 ? 3.299 -6.270 1.284 1.00 79.50 98 PRO A C 1
ATOM 784 O O . PRO A 1 98 ? 2.456 -5.591 1.861 1.00 79.50 98 PRO A O 1
ATOM 787 N N . TYR A 1 99 ? 3.770 -5.953 0.075 1.00 82.00 99 TYR A N 1
ATOM 788 C CA . TYR A 1 99 ? 3.259 -4.838 -0.713 1.00 82.00 99 TYR A CA 1
ATOM 789 C C . TYR A 1 99 ? 1.806 -5.056 -1.168 1.00 82.00 99 TYR A C 1
ATOM 791 O O . TYR A 1 99 ? 0.999 -4.146 -1.025 1.00 82.00 99 TYR A O 1
ATOM 799 N N . HIS A 1 100 ? 1.440 -6.271 -1.597 1.00 85.25 100 HIS A N 1
ATOM 800 C CA . HIS A 1 100 ? 0.059 -6.599 -1.984 1.00 85.25 100 HIS A CA 1
ATOM 801 C C . HIS A 1 100 ? -0.899 -6.398 -0.811 1.00 85.25 100 HIS A C 1
ATOM 803 O O . HIS A 1 100 ? -1.939 -5.764 -0.954 1.00 85.25 100 HIS A O 1
ATOM 809 N N . LEU A 1 101 ? -0.502 -6.859 0.379 1.00 85.81 101 LEU A N 1
ATOM 810 C CA . LEU A 1 101 ? -1.312 -6.694 1.582 1.00 85.81 101 LEU A CA 1
ATOM 811 C C . LEU A 1 101 ? -1.494 -5.216 1.958 1.00 85.81 101 LEU A C 1
ATOM 813 O O . LEU A 1 101 ? -2.559 -4.832 2.431 1.00 85.81 101 LEU A O 1
ATOM 817 N N . ARG A 1 102 ? -0.473 -4.374 1.743 1.00 86.81 102 ARG A N 1
ATOM 818 C CA . ARG A 1 102 ? -0.613 -2.926 1.960 1.00 86.81 102 ARG A CA 1
ATOM 819 C C . ARG A 1 102 ? -1.611 -2.313 0.999 1.00 86.81 102 ARG A C 1
ATOM 821 O O . ARG A 1 102 ? -2.438 -1.531 1.443 1.00 86.81 102 ARG A O 1
ATOM 828 N N . SER A 1 103 ? -1.547 -2.659 -0.282 1.00 87.94 103 SER A N 1
ATOM 829 C CA . SER A 1 103 ? -2.499 -2.134 -1.259 1.00 87.94 103 SER A CA 1
ATOM 830 C C . SER A 1 103 ? -3.926 -2.577 -0.949 1.00 87.94 103 SER A C 1
ATOM 832 O O . SER A 1 103 ? -4.811 -1.735 -0.949 1.00 87.94 103 SER A O 1
ATOM 834 N N . VAL A 1 104 ? -4.139 -3.848 -0.588 1.00 89.50 104 VAL A N 1
ATOM 835 C CA . VAL A 1 104 ? -5.449 -4.349 -0.131 1.00 89.50 104 VAL A CA 1
ATOM 836 C C . VAL A 1 104 ? -5.949 -3.571 1.089 1.00 89.50 104 VAL A C 1
ATOM 838 O O . VAL A 1 104 ? -7.098 -3.152 1.123 1.00 89.50 104 VAL A O 1
ATOM 841 N N . MET A 1 105 ? -5.077 -3.311 2.066 1.00 89.88 105 MET A N 1
ATOM 842 C CA . MET A 1 105 ? -5.433 -2.514 3.241 1.00 89.88 105 MET A CA 1
ATOM 843 C C . MET A 1 105 ? -5.841 -1.081 2.877 1.00 89.88 105 MET A C 1
ATOM 845 O O . MET A 1 105 ? -6.808 -0.577 3.436 1.00 89.88 105 MET A O 1
ATOM 849 N N . LEU A 1 106 ? -5.131 -0.430 1.953 1.00 88.38 106 LEU A N 1
ATOM 850 C CA . LEU A 1 106 ? -5.472 0.924 1.510 1.00 88.38 106 LEU A CA 1
ATOM 851 C C . LEU A 1 106 ? -6.809 0.949 0.749 1.00 88.38 106 LEU A C 1
ATOM 853 O O . LEU A 1 106 ? -7.637 1.812 1.019 1.00 88.38 106 LEU A O 1
ATOM 857 N N . TRP A 1 107 ? -7.068 -0.040 -0.112 1.00 88.81 107 TRP A N 1
ATOM 858 C CA . TRP A 1 107 ? -8.374 -0.212 -0.762 1.00 88.81 107 TRP A CA 1
ATOM 859 C C . TRP A 1 107 ? -9.507 -0.461 0.241 1.00 88.81 107 TRP A C 1
ATOM 861 O O . TRP A 1 107 ? -10.610 0.053 0.075 1.00 88.81 107 TRP A O 1
ATOM 871 N N . ALA A 1 108 ? -9.246 -1.214 1.311 1.00 87.62 108 ALA A N 1
ATOM 872 C CA . ALA A 1 108 ? -10.223 -1.416 2.375 1.00 87.62 108 ALA A CA 1
ATOM 873 C C . ALA A 1 108 ? -10.539 -0.106 3.121 1.00 87.62 108 ALA A C 1
ATOM 875 O O . ALA A 1 108 ? -11.699 0.119 3.459 1.00 87.62 108 ALA A O 1
ATOM 876 N N . CYS A 1 109 ? -9.547 0.768 3.343 1.00 85.69 109 CYS A N 1
ATOM 877 C CA . CYS A 1 109 ? -9.784 2.100 3.911 1.00 85.69 109 CYS A CA 1
ATOM 878 C C . CYS A 1 109 ? -10.665 2.973 3.012 1.00 85.69 109 CYS A C 1
ATOM 880 O O . CYS A 1 109 ? -11.476 3.735 3.518 1.00 85.69 109 CYS A O 1
ATOM 882 N N . ASP A 1 110 ? -10.504 2.864 1.697 1.00 84.06 110 ASP A N 1
ATOM 883 C CA . ASP A 1 110 ? -11.288 3.637 0.734 1.00 84.06 110 ASP A CA 1
ATOM 884 C C . ASP A 1 110 ? -12.749 3.159 0.649 1.00 84.06 110 ASP A C 1
ATOM 886 O O . ASP A 1 110 ? -13.690 3.946 0.578 1.00 84.06 110 ASP A O 1
ATOM 890 N N . ARG A 1 111 ? -12.956 1.840 0.731 1.00 84.81 111 ARG A N 1
ATOM 891 C CA . ARG A 1 111 ? -14.284 1.216 0.652 1.00 84.81 111 ARG A CA 1
ATOM 892 C C . ARG A 1 111 ? -15.111 1.372 1.932 1.00 84.81 111 ARG A C 1
ATOM 894 O O . ARG A 1 111 ? -16.341 1.352 1.873 1.00 84.81 111 ARG A O 1
ATOM 901 N N . LEU A 1 112 ? -14.464 1.425 3.096 1.00 84.69 112 LEU A N 1
ATOM 902 C CA . LEU A 1 112 ? -15.143 1.432 4.392 1.00 84.69 112 LEU A CA 1
ATOM 903 C C . LEU A 1 112 ? -15.420 2.864 4.872 1.00 84.69 112 LEU A C 1
ATOM 905 O O . LEU A 1 112 ? -14.566 3.737 4.748 1.00 84.69 112 LEU A O 1
ATOM 909 N N . PRO A 1 113 ? -16.582 3.123 5.495 1.00 82.88 113 PRO A N 1
ATOM 910 C CA . PRO A 1 113 ? -16.878 4.446 6.023 1.00 82.88 113 PRO A CA 1
ATOM 911 C C . PRO A 1 113 ? -15.950 4.790 7.195 1.00 82.88 113 PRO A C 1
ATOM 913 O O . PRO A 1 113 ? -15.644 3.942 8.038 1.00 82.88 113 PRO A O 1
ATOM 916 N N . ALA A 1 114 ? -15.568 6.065 7.302 1.00 80.50 114 ALA A N 1
ATOM 917 C CA . ALA A 1 114 ? -14.673 6.569 8.349 1.00 80.50 114 ALA A CA 1
ATOM 918 C C . ALA A 1 114 ? -15.134 6.199 9.771 1.00 80.50 114 ALA A C 1
ATOM 920 O O . ALA A 1 114 ? -14.330 5.819 10.619 1.00 80.50 114 ALA A O 1
ATOM 921 N N . SER A 1 115 ? -16.448 6.230 10.020 1.00 82.75 115 SER A N 1
ATOM 922 C CA . SER A 1 115 ? -17.048 5.847 11.305 1.00 82.75 115 SER A CA 1
ATOM 923 C C . SER A 1 115 ? -16.776 4.394 11.697 1.00 82.75 115 SER A C 1
ATOM 925 O O . SER A 1 115 ? -16.684 4.103 12.889 1.00 8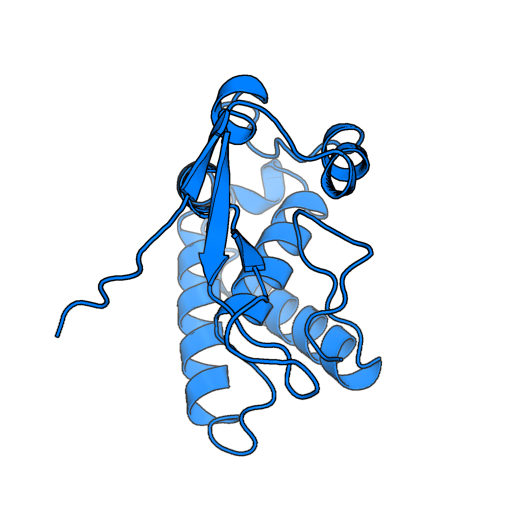2.75 115 SER A O 1
ATOM 927 N N . TYR A 1 116 ? -16.634 3.503 10.712 1.00 84.44 116 TYR A N 1
ATOM 928 C CA . TYR A 1 116 ? -16.287 2.100 10.907 1.00 84.44 116 TYR A CA 1
ATOM 929 C C . TYR A 1 116 ? -14.781 1.936 11.129 1.00 84.44 116 TYR A C 1
ATOM 931 O O . TYR A 1 116 ? -14.379 1.230 12.046 1.00 84.44 116 TYR A O 1
ATOM 939 N N . LEU A 1 117 ? -13.946 2.640 10.354 1.00 83.38 117 LEU A N 1
ATOM 940 C CA . LEU A 1 117 ? -12.481 2.617 10.495 1.00 83.38 117 LEU A CA 1
ATOM 941 C C . LEU A 1 117 ? -11.995 3.113 11.862 1.00 83.38 117 LEU A C 1
ATOM 943 O O . LEU A 1 117 ? -10.973 2.635 12.356 1.00 83.38 117 LEU A O 1
ATOM 947 N N . LEU A 1 118 ? -12.728 4.045 12.473 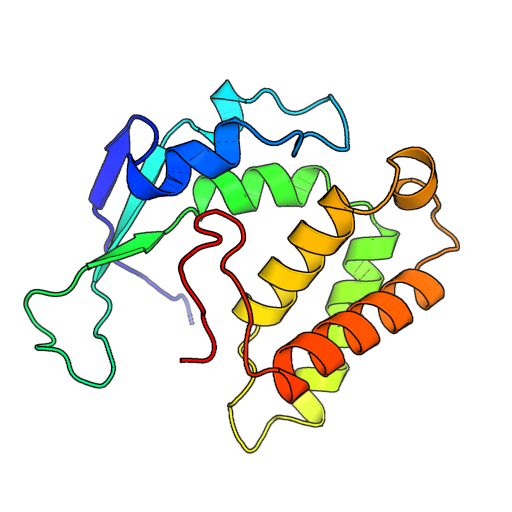1.00 82.81 118 LEU A N 1
ATOM 948 C CA . LEU A 1 118 ? -12.440 4.594 13.800 1.00 82.81 118 LEU A CA 1
ATOM 949 C C . LEU A 1 118 ? -12.841 3.661 14.960 1.00 82.81 118 LEU A C 1
ATOM 951 O O . LEU A 1 118 ? -12.532 3.976 16.106 1.00 82.81 118 LEU A O 1
ATOM 955 N N . GLN A 1 119 ? -13.512 2.532 14.699 1.00 85.00 119 GLN A N 1
ATOM 956 C CA . GLN A 1 119 ? -13.906 1.585 15.748 1.00 85.00 119 GLN A CA 1
ATOM 957 C C . GLN A 1 119 ? -12.716 0.746 16.211 1.00 85.00 119 GLN A C 1
ATOM 959 O O . GLN A 1 119 ? -12.153 -0.041 15.443 1.00 85.00 119 GLN A O 1
ATOM 964 N N . GLU A 1 120 ? -12.363 0.861 17.492 1.00 81.69 120 GLU A N 1
ATOM 965 C CA . GLU A 1 120 ? -11.201 0.150 18.021 1.00 81.69 120 GLU A CA 1
ATOM 966 C C . GLU A 1 120 ? -11.459 -1.358 18.227 1.00 81.69 120 GLU A C 1
ATOM 968 O O . GLU A 1 120 ? -10.566 -2.182 18.017 1.00 81.69 120 GLU A O 1
ATOM 973 N N . ASP A 1 121 ? -12.700 -1.758 18.505 1.00 86.56 121 ASP A N 1
ATOM 974 C CA . ASP A 1 121 ? -13.059 -3.161 18.770 1.00 86.56 121 ASP A CA 1
ATOM 975 C C . ASP A 1 121 ? -13.184 -4.025 17.500 1.00 86.56 121 ASP A C 1
ATOM 977 O O . ASP A 1 121 ? -13.424 -5.234 17.558 1.00 86.56 121 ASP A O 1
ATOM 981 N N . TYR A 1 122 ? -13.022 -3.432 16.314 1.00 88.00 122 TYR A N 1
ATOM 982 C CA . TYR A 1 122 ? -13.258 -4.111 15.036 1.00 88.00 122 TYR A CA 1
ATOM 983 C C . TYR A 1 122 ? -12.006 -4.741 14.422 1.00 88.00 122 TYR A C 1
ATOM 985 O O . TYR A 1 122 ? -12.064 -5.244 13.303 1.00 88.00 122 TYR A O 1
ATOM 993 N N . ALA A 1 123 ? -10.893 -4.823 15.160 1.00 88.81 123 ALA A N 1
ATOM 994 C CA . ALA A 1 123 ? -9.648 -5.447 14.692 1.00 88.81 123 ALA A CA 1
ATOM 995 C C . ALA A 1 123 ? -9.856 -6.855 14.093 1.00 88.81 123 ALA A C 1
ATOM 997 O O . ALA A 1 123 ? -9.298 -7.174 13.043 1.00 88.81 123 ALA A O 1
ATOM 998 N N . ALA A 1 124 ? -10.700 -7.688 14.712 1.00 89.75 124 ALA A N 1
ATOM 999 C CA . ALA A 1 124 ? -11.017 -9.020 14.192 1.00 89.75 124 ALA A CA 1
ATOM 1000 C C . ALA A 1 124 ? -11.806 -8.969 12.870 1.00 89.75 124 ALA A C 1
ATOM 1002 O O . ALA A 1 124 ? -11.509 -9.725 11.946 1.00 89.75 124 ALA A O 1
ATOM 1003 N N . HIS A 1 125 ? -12.768 -8.049 12.754 1.00 90.50 125 HIS A N 1
ATOM 1004 C CA . HIS A 1 125 ? -13.547 -7.851 11.530 1.00 90.50 125 HIS A CA 1
ATOM 1005 C C . HIS A 1 125 ? -12.664 -7.346 10.386 1.00 90.50 125 HIS A C 1
ATOM 1007 O O . HIS A 1 125 ? -12.731 -7.879 9.281 1.00 90.50 125 HIS A O 1
ATOM 1013 N N . PHE A 1 126 ? -11.772 -6.390 10.665 1.00 91.25 126 PHE A N 1
ATOM 1014 C CA . PHE A 1 126 ? -10.781 -5.928 9.697 1.00 91.25 126 PHE A CA 1
ATOM 1015 C C . PHE A 1 126 ? -9.863 -7.057 9.242 1.00 91.25 126 PHE A C 1
ATOM 1017 O O . PHE A 1 126 ? -9.589 -7.174 8.054 1.00 91.25 126 PHE A O 1
ATOM 1024 N N . LEU A 1 127 ? -9.406 -7.913 10.161 1.00 91.56 127 LEU A N 1
ATOM 1025 C CA . LEU A 1 127 ? -8.548 -9.042 9.808 1.00 91.56 127 LEU A CA 1
ATOM 1026 C C . LEU A 1 127 ? -9.256 -10.000 8.845 1.00 91.56 127 LEU A C 1
ATOM 1028 O O . LEU A 1 127 ? -8.663 -10.393 7.842 1.00 91.56 127 LEU A O 1
ATOM 1032 N N . LEU A 1 128 ? -10.507 -10.360 9.141 1.00 91.44 128 LEU A N 1
ATOM 1033 C CA . LEU A 1 128 ? -11.306 -11.229 8.279 1.00 91.44 128 LEU A CA 1
ATOM 1034 C C . LEU A 1 128 ? -11.552 -10.585 6.910 1.00 91.44 128 LEU A C 1
ATOM 1036 O O . LEU A 1 128 ? -11.357 -11.250 5.898 1.00 91.44 128 LEU A O 1
ATOM 1040 N N . GLY A 1 129 ? -11.881 -9.290 6.871 1.00 91.38 129 GLY A N 1
ATOM 1041 C CA . GLY A 1 129 ? -12.054 -8.544 5.622 1.00 91.38 129 GLY A CA 1
ATOM 1042 C C . GLY A 1 129 ? -10.783 -8.504 4.770 1.00 91.38 129 GLY A C 1
ATOM 1043 O O . GLY A 1 129 ? -10.834 -8.799 3.584 1.00 91.38 129 GLY A O 1
ATOM 1044 N N . LEU A 1 130 ? -9.619 -8.244 5.380 1.00 90.88 130 LEU A N 1
ATOM 1045 C CA . LEU A 1 130 ? -8.331 -8.256 4.673 1.00 90.88 130 LEU A CA 1
ATOM 1046 C C . LEU A 1 130 ? -7.994 -9.634 4.089 1.00 90.88 130 LEU A C 1
ATOM 1048 O O . LEU A 1 130 ? -7.375 -9.718 3.029 1.00 90.88 130 LEU A O 1
ATOM 1052 N N . ILE A 1 131 ? -8.358 -10.714 4.788 1.00 89.88 131 ILE A N 1
ATOM 1053 C CA . ILE A 1 131 ? -8.165 -12.083 4.295 1.00 89.88 131 ILE A CA 1
ATOM 1054 C C . ILE A 1 131 ? -9.104 -12.360 3.117 1.00 89.88 131 ILE A C 1
ATOM 1056 O O . ILE A 1 131 ? -8.648 -12.921 2.122 1.00 89.88 131 ILE A O 1
ATOM 1060 N N . ASP A 1 132 ? -10.369 -11.949 3.210 1.00 91.06 132 ASP A N 1
ATOM 1061 C CA . ASP A 1 132 ? -11.362 -12.120 2.144 1.00 91.06 132 ASP A CA 1
ATOM 1062 C C . ASP A 1 132 ? -10.975 -11.341 0.877 1.00 91.06 132 ASP A C 1
ATOM 1064 O O . ASP A 1 132 ? -10.911 -11.911 -0.213 1.00 91.06 132 ASP A O 1
ATOM 1068 N N . ASP A 1 133 ? -10.565 -10.077 1.026 1.00 89.56 133 ASP A N 1
ATOM 1069 C CA . ASP A 1 133 ? -10.059 -9.257 -0.078 1.00 89.56 133 ASP A CA 1
ATOM 1070 C C . ASP A 1 133 ? -8.821 -9.886 -0.729 1.00 89.56 133 ASP A C 1
ATOM 1072 O O . ASP A 1 133 ? -8.705 -9.955 -1.955 1.00 89.56 133 ASP A O 1
ATOM 1076 N N . LEU A 1 134 ? -7.884 -10.384 0.085 1.00 87.75 134 LEU A N 1
ATOM 1077 C CA . LEU A 1 134 ? -6.695 -11.051 -0.432 1.00 87.75 134 LEU A CA 1
ATOM 1078 C C . LEU A 1 134 ? -7.056 -12.344 -1.172 1.00 87.75 134 LEU A C 1
ATOM 1080 O O . LEU A 1 134 ? -6.485 -12.622 -2.229 1.00 87.75 134 LEU A O 1
ATOM 1084 N N . GLN A 1 135 ? -7.995 -13.128 -0.642 1.00 87.81 135 GLN A N 1
ATOM 1085 C CA . GLN A 1 135 ? -8.507 -14.322 -1.303 1.00 87.81 135 GLN A CA 1
ATOM 1086 C C . GLN A 1 135 ? -9.134 -13.960 -2.652 1.00 87.81 135 GLN A C 1
ATOM 1088 O O . GLN A 1 135 ? -8.805 -14.591 -3.656 1.00 87.81 135 GLN A O 1
ATOM 1093 N N . HIS A 1 136 ? -9.962 -12.918 -2.704 1.00 89.06 136 HIS A N 1
ATOM 1094 C CA . HIS A 1 136 ? -10.562 -12.427 -3.940 1.00 89.06 136 HIS A CA 1
ATOM 1095 C C . HIS A 1 136 ? -9.497 -11.995 -4.962 1.00 89.06 136 HIS A C 1
ATOM 1097 O O . HIS A 1 136 ? -9.564 -12.388 -6.130 1.00 89.06 136 HIS A O 1
ATOM 1103 N N . CYS A 1 137 ? -8.464 -11.263 -4.530 1.00 87.06 137 CYS A N 1
ATOM 1104 C CA . CYS A 1 137 ? -7.334 -10.891 -5.384 1.00 87.06 137 CYS A CA 1
ATOM 1105 C C . CYS A 1 137 ? -6.593 -12.113 -5.944 1.00 87.06 137 CYS A C 1
ATOM 1107 O O . CYS A 1 137 ? -6.227 -12.131 -7.118 1.00 87.06 137 CYS A O 1
ATOM 1109 N N . LEU A 1 138 ? -6.373 -13.139 -5.120 1.00 84.88 138 LEU A N 1
ATOM 1110 C CA . LEU A 1 138 ? -5.665 -14.355 -5.522 1.00 84.88 138 LEU A CA 1
ATOM 1111 C C . LEU A 1 138 ? -6.482 -15.223 -6.482 1.00 84.88 138 LEU A C 1
ATOM 1113 O O . LEU A 1 138 ? -5.929 -15.724 -7.461 1.00 84.88 138 LEU A O 1
ATOM 1117 N N . VAL A 1 139 ? -7.782 -15.385 -6.226 1.00 87.06 139 VAL A N 1
ATOM 1118 C CA . VAL A 1 139 ? -8.688 -16.174 -7.074 1.00 87.06 139 VAL A CA 1
ATOM 1119 C C . VAL A 1 139 ? -8.818 -15.539 -8.456 1.00 87.06 139 VAL A C 1
ATOM 1121 O O . VAL A 1 139 ? -8.682 -16.233 -9.463 1.00 87.06 139 VAL A O 1
ATOM 1124 N N . ASN A 1 140 ? -8.999 -14.218 -8.510 1.00 85.94 140 ASN A N 1
ATOM 1125 C CA . ASN A 1 140 ? -9.120 -13.488 -9.771 1.00 85.94 140 ASN A CA 1
ATOM 1126 C C . ASN A 1 140 ? -7.769 -13.183 -10.432 1.00 85.94 140 ASN A C 1
ATOM 1128 O O . ASN A 1 140 ? -7.740 -12.744 -11.577 1.00 85.94 140 ASN A O 1
ATOM 1132 N N . LYS A 1 141 ? -6.649 -13.430 -9.736 1.00 82.56 141 LYS A N 1
ATOM 1133 C CA . LYS A 1 141 ? -5.284 -13.064 -10.162 1.00 82.56 141 LYS A CA 1
ATOM 1134 C C . LYS A 1 141 ? -5.131 -11.567 -10.465 1.00 82.56 141 LYS A C 1
ATOM 1136 O O . LYS A 1 141 ? -4.310 -11.165 -11.287 1.00 82.56 141 LYS A O 1
ATOM 1141 N N . THR A 1 142 ? -5.912 -10.742 -9.776 1.00 82.88 142 THR A N 1
ATOM 1142 C CA . THR A 1 142 ? -5.935 -9.288 -9.932 1.00 82.88 142 THR A CA 1
ATOM 1143 C C . THR A 1 142 ? -5.721 -8.626 -8.578 1.00 82.88 142 THR A C 1
ATOM 1145 O O . THR A 1 142 ? -6.583 -8.693 -7.700 1.00 82.88 142 THR A O 1
ATOM 1148 N N . CYS A 1 143 ? -4.581 -7.962 -8.404 1.00 84.94 143 CYS A N 1
ATOM 1149 C CA . CYS A 1 143 ? -4.316 -7.079 -7.272 1.00 84.94 143 CYS A CA 1
ATOM 1150 C C . CYS A 1 143 ? -3.900 -5.711 -7.824 1.00 84.94 143 CYS A C 1
ATOM 1152 O O . CYS A 1 143 ? -2.721 -5.523 -8.141 1.00 84.94 143 CYS A O 1
ATOM 1154 N N . PRO A 1 144 ? -4.852 -4.779 -8.002 1.00 85.12 144 PRO A N 1
ATOM 1155 C CA . PRO A 1 144 ? -4.548 -3.457 -8.529 1.00 85.12 144 PRO A CA 1
ATOM 1156 C C . PRO A 1 144 ? -3.673 -2.682 -7.541 1.00 85.12 144 PRO A C 1
ATOM 1158 O O . PRO A 1 144 ? -3.899 -2.703 -6.325 1.00 85.12 144 PRO A O 1
ATOM 1161 N N . ASN A 1 145 ? -2.658 -1.991 -8.056 1.00 87.06 145 ASN A N 1
ATOM 1162 C CA . ASN A 1 145 ? -1.887 -1.057 -7.252 1.00 87.06 145 ASN A CA 1
ATOM 1163 C C . ASN A 1 145 ? -2.806 0.062 -6.756 1.00 87.06 145 ASN A C 1
ATOM 1165 O O . ASN A 1 145 ? -3.647 0.554 -7.499 1.00 87.06 145 ASN A O 1
ATOM 1169 N N . TYR A 1 146 ? -2.614 0.479 -5.508 1.00 85.50 146 TYR A N 1
ATOM 1170 C CA . TYR A 1 146 ? -3.448 1.511 -4.907 1.00 85.50 146 TYR A CA 1
ATOM 1171 C C . TYR A 1 146 ? -3.371 2.853 -5.653 1.00 85.50 146 TYR A C 1
ATOM 1173 O O . TYR A 1 146 ? -4.401 3.432 -5.939 1.00 85.50 146 TYR A O 1
ATOM 1181 N N . PHE A 1 147 ? -2.177 3.315 -6.040 1.00 84.88 147 PHE A N 1
ATOM 1182 C CA . PHE A 1 147 ? -2.005 4.599 -6.742 1.00 84.88 147 PHE A CA 1
ATOM 1183 C C . PHE A 1 147 ? -2.143 4.492 -8.264 1.00 84.88 147 PHE A C 1
ATOM 1185 O O . PHE A 1 147 ? -2.266 5.502 -8.952 1.00 84.88 147 PHE A O 1
ATOM 1192 N N . ILE A 1 148 ? -2.048 3.276 -8.805 1.00 85.75 148 ILE A N 1
ATOM 1193 C CA . ILE A 1 148 ? -2.135 3.000 -10.243 1.00 85.75 148 ILE A CA 1
ATOM 1194 C C . ILE A 1 148 ? -3.090 1.811 -10.424 1.00 85.75 148 ILE A C 1
ATOM 1196 O O . ILE A 1 148 ? -2.618 0.686 -10.608 1.00 85.75 148 ILE A O 1
ATOM 1200 N N . PRO A 1 149 ? -4.418 2.015 -10.357 1.00 80.88 149 PRO A N 1
ATOM 1201 C CA . PRO A 1 149 ? -5.398 0.925 -10.396 1.00 80.88 149 PRO A CA 1
ATOM 1202 C C . PRO A 1 149 ? -5.281 0.026 -11.636 1.00 80.88 149 PRO A C 1
ATOM 1204 O O . PRO A 1 149 ? -5.549 -1.170 -11.575 1.00 80.88 149 PRO A O 1
ATOM 1207 N N . GLN A 1 150 ? -4.806 0.577 -12.756 1.00 79.94 150 GLN A N 1
ATOM 1208 C CA . GLN A 1 150 ? -4.546 -0.152 -13.999 1.00 79.94 150 GLN A CA 1
ATOM 1209 C C . GLN A 1 150 ? -3.313 -1.070 -13.949 1.00 79.94 150 GLN A C 1
ATOM 1211 O O . GLN A 1 150 ? -3.102 -1.868 -14.858 1.00 79.94 150 GLN A O 1
ATOM 1216 N N . CYS A 1 151 ? -2.465 -0.947 -12.926 1.00 81.38 151 CYS A N 1
ATOM 1217 C CA . CYS A 1 151 ? -1.283 -1.779 -12.752 1.00 81.38 151 CYS A CA 1
ATOM 1218 C C . CYS A 1 151 ? -1.613 -2.954 -11.829 1.00 81.38 151 CYS A C 1
ATOM 1220 O O . CYS A 1 151 ? -1.705 -2.798 -10.610 1.00 81.38 151 CYS A O 1
ATOM 1222 N N . ASN A 1 152 ? -1.760 -4.142 -12.413 1.00 83.31 152 ASN A N 1
ATOM 1223 C CA . ASN A 1 152 ? -1.907 -5.376 -11.658 1.00 83.31 152 ASN A CA 1
ATOM 1224 C C . ASN A 1 152 ? -0.547 -5.832 -11.111 1.00 83.31 152 ASN A C 1
ATOM 1226 O O . ASN A 1 152 ? 0.419 -5.986 -11.853 1.00 83.31 152 ASN A O 1
ATOM 1230 N N . MET A 1 153 ? -0.467 -6.057 -9.803 1.00 80.38 153 MET A N 1
ATOM 1231 C CA . MET A 1 153 ? 0.770 -6.464 -9.131 1.00 80.38 153 MET A CA 1
ATOM 1232 C C . MET A 1 153 ? 0.983 -7.981 -9.094 1.00 80.38 153 MET A C 1
ATOM 1234 O O . MET A 1 153 ? 2.056 -8.423 -8.689 1.00 80.38 153 MET A O 1
ATOM 1238 N N . LEU A 1 154 ? -0.031 -8.771 -9.465 1.00 74.88 154 LEU A N 1
ATOM 1239 C CA . LEU A 1 154 ? 0.052 -10.236 -9.522 1.00 74.88 154 LEU A CA 1
ATOM 1240 C C . LEU A 1 154 ? 0.432 -10.779 -10.911 1.00 74.88 154 LEU A C 1
ATOM 1242 O O . LEU A 1 154 ? 0.583 -11.994 -11.045 1.00 74.88 154 LEU A O 1
ATOM 1246 N N . GLU A 1 155 ? 0.563 -9.906 -11.914 1.00 64.12 155 GLU A N 1
ATOM 1247 C CA . GLU A 1 155 ? 1.001 -10.248 -13.279 1.00 64.12 155 GLU A CA 1
ATOM 1248 C C . GLU A 1 155 ? 2.523 -10.370 -13.443 1.00 64.12 155 GLU A C 1
ATOM 1250 O O . GLU A 1 155 ? 3.280 -9.701 -12.700 1.00 64.12 155 GLU A O 1
#